Protein AF-A0A925XMI6-F1 (afdb_monomer_lite)

Secondary structure (DSSP, 8-state):
---HHHHHHHHHHHHHHHHHHHHHHHHHHHHHHTT-HHHHHHHHHHHHHHHHHHHHHHHHHHHHHHHHHHTS----

Foldseek 3Di:
DPLVVVLVVLVVQLVVLVVLLVVLVVQLVVCVVVVNPVSNVVSVVSNVVSVVSNVVSVVSNVVSVVVVVVPDPPPD

Sequence (76 aa):
MNLRPWIARALWSGAASLGIGLVAGLLSLVLKATGDGSGAAAVRGVMLVAISVGGLAVVALVVLLAANELQKPDDK

Radi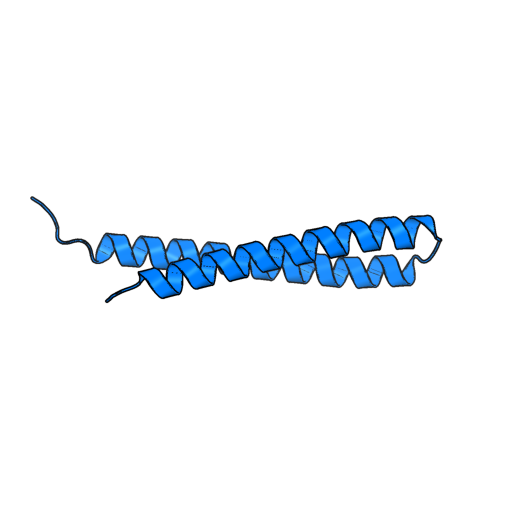us of gyration: 17.92 Å; chains: 1; bounding box: 35×14×58 Å

pLDDT: mean 83.76, std 7.66, range [48.69, 91.94]

Structure (mmCIF, N/CA/C/O backbone):
data_AF-A0A925XMI6-F1
#
_entry.id   AF-A0A925XMI6-F1
#
loop_
_atom_site.group_PDB
_atom_site.id
_atom_site.type_symbol
_atom_site.label_atom_id
_atom_site.label_alt_id
_atom_site.label_comp_id
_atom_site.label_asym_id
_atom_site.label_entity_id
_atom_site.label_seq_id
_atom_site.pdbx_PDB_ins_code
_atom_site.Cartn_x
_atom_site.Cartn_y
_atom_site.Cartn_z
_atom_site.occupancy
_atom_site.B_iso_or_equiv
_atom_site.auth_seq_id
_atom_site.auth_comp_id
_atom_site.auth_asym_id
_atom_site.auth_atom_id
_atom_site.pdbx_PDB_model_num
ATOM 1 N N . MET A 1 1 ? -17.922 5.780 20.646 1.00 63.12 1 MET A N 1
ATOM 2 C CA . MET A 1 1 ? -18.024 6.383 19.288 1.00 63.12 1 MET A CA 1
ATOM 3 C C . MET A 1 1 ? -18.055 5.245 18.271 1.00 63.12 1 MET A C 1
ATOM 5 O O . MET A 1 1 ? -17.327 4.285 18.465 1.00 63.12 1 MET A O 1
ATOM 9 N N . ASN A 1 2 ? -18.853 5.299 17.197 1.00 75.31 2 ASN A N 1
ATOM 10 C CA . ASN A 1 2 ? -18.840 4.228 16.184 1.00 75.31 2 ASN A CA 1
ATOM 11 C C . ASN A 1 2 ? -17.567 4.312 15.316 1.00 75.31 2 ASN A C 1
ATOM 13 O O . ASN A 1 2 ? -17.517 5.073 14.353 1.00 75.31 2 ASN A O 1
ATOM 17 N N . LEU A 1 3 ? -16.543 3.520 15.656 1.00 79.00 3 LEU A N 1
ATOM 18 C CA . LEU A 1 3 ? -15.240 3.481 14.965 1.00 79.00 3 LEU A CA 1
ATOM 19 C C . LEU A 1 3 ? -15.235 2.593 13.705 1.00 79.00 3 LEU A C 1
ATOM 21 O O . LEU A 1 3 ? -14.361 2.730 12.850 1.00 79.00 3 LEU A O 1
ATOM 25 N N . ARG A 1 4 ? -16.247 1.729 13.533 1.00 80.50 4 ARG A N 1
ATOM 26 C CA . ARG A 1 4 ? -16.394 0.807 12.386 1.00 80.50 4 ARG A CA 1
ATOM 27 C C . ARG A 1 4 ? -16.165 1.436 10.994 1.00 80.50 4 ARG A C 1
ATOM 29 O O . ARG A 1 4 ? -15.409 0.841 10.227 1.00 80.50 4 ARG A O 1
ATOM 36 N N . PRO A 1 5 ? -16.744 2.601 10.627 1.00 84.62 5 PRO A N 1
ATOM 37 C CA . PRO A 1 5 ? -16.519 3.187 9.300 1.00 84.62 5 PRO A CA 1
ATOM 38 C C . PRO A 1 5 ? -15.077 3.671 9.089 1.00 84.62 5 PRO A C 1
ATOM 40 O O . PRO A 1 5 ? -14.592 3.675 7.960 1.00 84.62 5 PRO A O 1
ATOM 43 N N . TRP A 1 6 ? -14.373 4.047 10.159 1.00 82.50 6 TRP A N 1
ATOM 44 C CA . TRP A 1 6 ? -12.970 4.459 10.093 1.00 82.50 6 TRP A CA 1
ATOM 45 C C . TRP A 1 6 ? -12.040 3.260 9.916 1.00 82.50 6 TRP A C 1
ATOM 47 O O . TRP A 1 6 ? -11.135 3.318 9.088 1.00 82.50 6 TRP A O 1
ATOM 57 N N . ILE A 1 7 ? -12.323 2.149 10.603 1.00 81.44 7 ILE A N 1
ATOM 58 C CA . ILE A 1 7 ? -11.597 0.881 10.431 1.00 81.44 7 ILE A CA 1
ATOM 59 C C . ILE A 1 7 ? -11.756 0.369 8.994 1.00 81.44 7 ILE A C 1
ATOM 61 O O . ILE A 1 7 ? -10.767 0.041 8.344 1.00 81.44 7 ILE A O 1
ATOM 65 N N . ALA A 1 8 ? -12.983 0.365 8.461 1.00 83.94 8 ALA A N 1
ATOM 66 C CA . ALA A 1 8 ? -13.240 -0.047 7.081 1.00 83.94 8 ALA A CA 1
ATOM 67 C C . ALA A 1 8 ? -12.503 0.835 6.057 1.00 83.94 8 ALA A C 1
ATOM 69 O O . ALA A 1 8 ? -11.940 0.316 5.095 1.00 83.94 8 ALA A O 1
ATOM 70 N N . ARG A 1 9 ? -12.462 2.157 6.278 1.00 83.75 9 ARG A N 1
ATOM 71 C CA . ARG A 1 9 ? -11.704 3.088 5.428 1.00 83.75 9 ARG A CA 1
ATOM 72 C C . ARG A 1 9 ? -10.199 2.843 5.490 1.00 83.75 9 ARG A C 1
ATOM 74 O O . ARG A 1 9 ? -9.571 2.833 4.438 1.00 83.75 9 ARG A O 1
ATOM 81 N N . ALA A 1 10 ? -9.640 2.621 6.681 1.00 83.38 10 ALA A N 1
ATOM 82 C CA . ALA A 1 10 ? -8.219 2.318 6.856 1.00 83.38 10 ALA A CA 1
ATOM 83 C C . ALA A 1 10 ? -7.827 0.988 6.186 1.00 83.38 10 ALA A C 1
ATOM 85 O O . ALA A 1 10 ? -6.770 0.886 5.567 1.00 83.38 10 ALA A O 1
ATOM 86 N N . LEU A 1 11 ? -8.703 -0.019 6.253 1.00 86.81 11 LEU A N 1
ATOM 87 C CA . LEU A 1 11 ? -8.486 -1.304 5.588 1.00 86.81 11 LEU A CA 1
ATOM 88 C C . LEU A 1 11 ? -8.501 -1.147 4.058 1.00 86.81 11 LEU A C 1
ATOM 90 O O . LEU A 1 11 ? -7.617 -1.656 3.373 1.00 86.81 11 LEU A O 1
ATOM 94 N N . TRP A 1 12 ? -9.475 -0.402 3.525 1.00 86.94 12 TRP A N 1
ATOM 95 C CA . TRP A 1 12 ? -9.589 -0.139 2.088 1.00 86.94 12 TRP A CA 1
ATOM 96 C C . TRP A 1 12 ? -8.436 0.701 1.543 1.00 86.94 12 TRP A C 1
ATOM 98 O O . TRP A 1 12 ? -7.924 0.393 0.468 1.00 86.94 12 TRP A O 1
ATOM 108 N N . SER A 1 13 ? -7.995 1.735 2.265 1.00 84.25 13 SER A N 1
ATOM 109 C CA . SER A 1 13 ? -6.843 2.540 1.846 1.00 84.25 13 SER A CA 1
ATOM 110 C C . SER A 1 13 ? -5.549 1.725 1.867 1.00 84.25 13 SER A C 1
ATOM 112 O O . SER A 1 13 ? -4.753 1.823 0.931 1.00 84.25 13 SER A O 1
ATOM 114 N N . GLY A 1 14 ? -5.365 0.860 2.870 1.00 83.62 14 GLY A N 1
ATOM 115 C CA . GLY A 1 14 ? -4.254 -0.090 2.920 1.00 83.62 14 GLY A CA 1
ATOM 116 C C . GLY A 1 14 ? -4.274 -1.073 1.744 1.00 83.62 14 GLY A C 1
ATOM 117 O O . GLY A 1 14 ? -3.266 -1.233 1.055 1.00 83.62 14 GLY A O 1
ATOM 118 N N . ALA A 1 15 ? -5.434 -1.670 1.453 1.00 86.00 15 ALA A N 1
ATOM 119 C CA . ALA A 1 15 ? -5.606 -2.595 0.332 1.00 86.00 15 ALA A CA 1
ATOM 120 C C . ALA A 1 15 ? -5.361 -1.921 -1.031 1.00 86.00 15 ALA A C 1
ATOM 122 O O . ALA A 1 15 ? -4.656 -2.473 -1.875 1.00 86.00 15 ALA A O 1
ATOM 123 N N . ALA A 1 16 ? -5.879 -0.706 -1.231 1.00 86.81 16 ALA A N 1
ATOM 124 C CA . ALA A 1 16 ? -5.634 0.077 -2.440 1.00 86.81 16 ALA A CA 1
ATOM 125 C C . ALA A 1 16 ? -4.141 0.391 -2.619 1.00 86.81 16 ALA A C 1
ATOM 127 O O . ALA A 1 16 ? -3.610 0.267 -3.721 1.00 86.81 16 ALA A O 1
ATOM 128 N N . SER A 1 17 ? -3.446 0.728 -1.529 1.00 87.62 17 SER A N 1
ATOM 129 C CA . SER A 1 17 ? -2.005 1.006 -1.549 1.00 87.62 17 SER A CA 1
ATOM 130 C C . SER A 1 17 ? -1.193 -0.229 -1.950 1.00 87.62 17 SER A C 1
ATOM 132 O O . SER A 1 17 ? -0.306 -0.132 -2.796 1.00 87.62 17 SER A O 1
ATOM 134 N N . LEU A 1 18 ? -1.537 -1.412 -1.426 1.00 84.44 18 LEU A N 1
ATOM 135 C CA . LEU A 1 18 ? -0.924 -2.676 -1.854 1.00 84.44 18 LEU A CA 1
ATOM 136 C C . LEU A 1 18 ? -1.190 -2.975 -3.335 1.00 84.44 18 LEU A C 1
ATOM 138 O O . LEU A 1 18 ? -0.271 -3.377 -4.047 1.00 84.44 18 LEU A O 1
ATOM 142 N N . GLY A 1 19 ? -2.414 -2.730 -3.813 1.00 88.38 19 GLY A N 1
ATOM 143 C CA . GLY A 1 19 ? -2.767 -2.877 -5.226 1.00 88.38 19 GLY A CA 1
ATOM 144 C C . GLY A 1 19 ? -1.919 -1.985 -6.136 1.00 88.38 19 GLY A C 1
ATOM 145 O O . GLY A 1 19 ? -1.342 -2.467 -7.110 1.00 88.38 19 GLY A O 1
ATOM 146 N N . ILE A 1 20 ? -1.767 -0.705 -5.780 1.00 89.12 20 ILE A N 1
ATOM 147 C CA . ILE A 1 20 ? -0.907 0.243 -6.506 1.00 89.12 20 ILE A CA 1
ATOM 148 C C . ILE A 1 20 ? 0.550 -0.229 -6.493 1.00 89.12 20 ILE A C 1
ATOM 150 O O . ILE A 1 20 ? 1.203 -0.221 -7.536 1.00 89.12 20 ILE A O 1
ATOM 154 N N . GLY A 1 21 ? 1.057 -0.681 -5.341 1.00 86.62 21 GLY A N 1
ATOM 155 C CA . GLY A 1 21 ? 2.416 -1.209 -5.220 1.00 86.62 21 GLY A CA 1
ATOM 156 C C . GLY A 1 21 ? 2.668 -2.421 -6.123 1.00 86.62 21 GLY A C 1
ATOM 157 O O . GLY A 1 21 ? 3.721 -2.510 -6.752 1.00 86.62 21 GLY A O 1
ATOM 158 N N . LEU A 1 22 ? 1.689 -3.320 -6.245 1.00 89.00 22 LEU A N 1
ATOM 159 C CA . LEU A 1 22 ? 1.781 -4.515 -7.086 1.00 89.00 22 LEU A CA 1
ATOM 160 C C . LEU A 1 22 ? 1.763 -4.164 -8.582 1.00 89.00 22 LEU A C 1
AT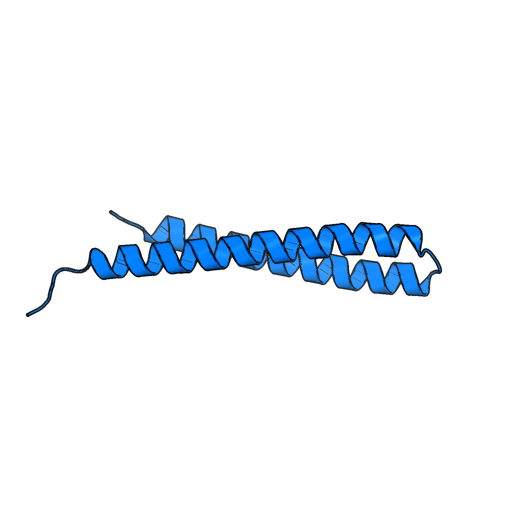OM 162 O O . LEU A 1 22 ? 2.592 -4.664 -9.344 1.00 89.00 22 LEU A O 1
ATOM 166 N N . VAL A 1 23 ? 0.882 -3.245 -8.990 1.00 91.94 23 VAL A N 1
ATOM 167 C CA . VAL A 1 23 ? 0.828 -2.724 -10.366 1.00 91.94 23 VAL A CA 1
ATOM 168 C C . VAL A 1 23 ? 2.128 -2.002 -10.729 1.00 91.94 23 VAL A C 1
ATOM 170 O O . VAL A 1 23 ? 2.689 -2.249 -11.796 1.00 91.94 23 VAL A O 1
ATOM 173 N N . ALA A 1 24 ? 2.659 -1.172 -9.827 1.00 88.44 24 ALA A N 1
ATOM 174 C CA . ALA A 1 24 ? 3.956 -0.527 -10.005 1.00 88.44 24 ALA A CA 1
ATOM 175 C C . ALA A 1 24 ? 5.089 -1.565 -10.125 1.00 88.44 24 ALA A C 1
ATOM 177 O O . ALA A 1 24 ? 5.927 -1.471 -11.018 1.00 88.44 24 ALA A O 1
ATOM 178 N N . GLY A 1 25 ? 5.095 -2.609 -9.293 1.00 86.81 25 GLY A N 1
ATOM 179 C CA . GLY A 1 25 ? 6.073 -3.695 -9.391 1.00 86.81 25 GLY A CA 1
ATOM 180 C C . GLY A 1 25 ? 6.077 -4.371 -10.768 1.00 86.81 25 GLY A C 1
ATOM 181 O O . GLY A 1 25 ? 7.138 -4.529 -11.376 1.00 86.81 25 GLY A O 1
ATOM 182 N N . LEU A 1 26 ? 4.893 -4.699 -11.297 1.00 89.75 26 LEU A N 1
ATOM 183 C CA . LEU A 1 26 ? 4.741 -5.278 -12.637 1.00 89.75 26 LEU A CA 1
ATOM 184 C C . LEU A 1 26 ? 5.223 -4.325 -13.737 1.00 89.75 26 LEU A C 1
ATOM 186 O O . LEU A 1 26 ? 5.988 -4.734 -14.608 1.00 89.75 26 LEU A O 1
ATOM 190 N N . LEU A 1 27 ? 4.846 -3.046 -13.669 1.00 88.94 27 LEU A N 1
ATOM 191 C CA . LEU A 1 27 ? 5.313 -2.016 -14.603 1.00 88.94 27 LEU A CA 1
ATOM 192 C C . LEU A 1 27 ? 6.838 -1.869 -14.585 1.00 88.94 27 LEU A C 1
ATOM 194 O O . LEU A 1 27 ? 7.452 -1.756 -15.642 1.00 88.94 27 LEU A O 1
ATOM 198 N N . SER A 1 28 ? 7.466 -1.929 -13.409 1.00 86.06 28 SER A N 1
ATOM 199 C CA . SER A 1 28 ? 8.926 -1.864 -13.288 1.00 86.06 28 SER A CA 1
ATOM 200 C C . SER A 1 28 ? 9.608 -3.048 -13.983 1.00 86.06 28 SER A C 1
ATOM 202 O O . SER A 1 28 ? 10.628 -2.860 -14.646 1.00 86.06 28 SER A O 1
ATOM 204 N N . LEU A 1 29 ? 9.039 -4.256 -13.884 1.00 85.81 29 LEU A N 1
ATOM 205 C CA . LEU A 1 29 ? 9.549 -5.441 -14.582 1.00 85.81 29 LEU A CA 1
ATOM 206 C C . LEU A 1 29 ? 9.411 -5.315 -16.101 1.00 85.81 29 LEU A C 1
ATOM 208 O O . LEU A 1 29 ? 10.370 -5.605 -16.813 1.00 85.81 29 LEU A O 1
ATOM 212 N N . VAL A 1 30 ? 8.259 -4.843 -16.585 1.00 89.88 30 VAL A N 1
ATOM 213 C CA . VAL A 1 30 ? 8.017 -4.623 -18.019 1.00 89.88 30 VAL A CA 1
ATOM 214 C C . VAL A 1 30 ? 8.986 -3.580 -18.577 1.00 89.88 30 VAL A C 1
ATOM 216 O O . VAL A 1 30 ? 9.665 -3.856 -19.559 1.00 89.88 30 VAL A O 1
ATOM 219 N N . LEU A 1 31 ? 9.125 -2.429 -17.912 1.00 88.25 31 LEU A N 1
ATOM 220 C CA . LEU A 1 31 ? 10.031 -1.356 -18.343 1.00 88.25 31 LEU A CA 1
ATOM 221 C C . LEU A 1 31 ? 11.494 -1.804 -18.343 1.00 88.25 31 LEU A C 1
ATOM 223 O O . LEU A 1 31 ? 12.261 -1.474 -19.248 1.00 88.25 31 LEU A O 1
ATOM 227 N N . LYS A 1 32 ? 11.882 -2.618 -17.355 1.00 85.88 32 LYS A N 1
ATOM 228 C CA . LYS A 1 32 ? 13.220 -3.209 -17.312 1.00 85.88 32 LYS A CA 1
ATOM 229 C C . LYS A 1 32 ? 13.434 -4.209 -18.451 1.00 85.88 32 LYS A C 1
ATOM 231 O O . LYS A 1 32 ? 14.524 -4.237 -19.016 1.00 85.88 32 LYS A O 1
ATOM 236 N N . ALA A 1 33 ? 12.418 -4.997 -18.805 1.00 87.38 33 ALA A N 1
ATOM 237 C CA . ALA A 1 33 ? 12.476 -5.926 -19.932 1.00 87.38 33 ALA A CA 1
ATOM 238 C C . ALA A 1 33 ? 12.565 -5.203 -21.288 1.00 87.38 33 ALA A C 1
ATOM 240 O O . ALA A 1 33 ? 13.223 -5.702 -22.196 1.00 87.38 33 ALA A O 1
ATOM 241 N N . THR A 1 34 ? 11.973 -4.011 -21.418 1.00 91.81 34 THR A N 1
ATOM 242 C CA . THR A 1 34 ? 12.067 -3.169 -22.625 1.00 91.81 34 THR A CA 1
ATOM 243 C C . THR A 1 34 ? 13.321 -2.289 -22.672 1.00 91.81 34 THR A C 1
ATOM 245 O O . THR A 1 34 ? 13.486 -1.521 -23.615 1.00 91.81 34 THR A O 1
ATOM 248 N N . GLY A 1 35 ? 14.214 -2.381 -21.679 1.00 88.44 35 GLY A N 1
ATOM 249 C CA . GLY A 1 35 ? 15.465 -1.616 -21.627 1.00 88.44 35 GLY A CA 1
A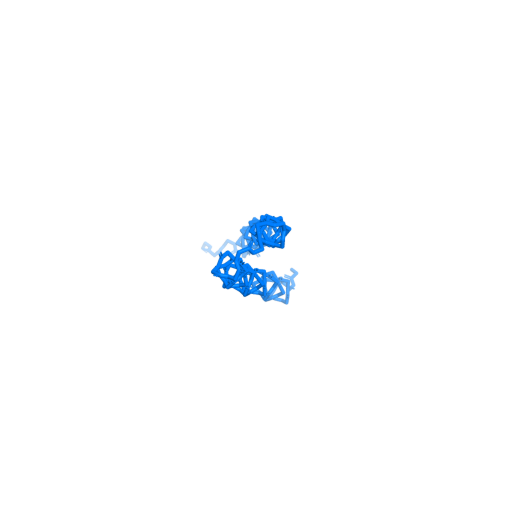TOM 250 C C . GLY A 1 35 ? 15.328 -0.170 -21.134 1.00 88.44 35 GLY A C 1
ATOM 251 O O 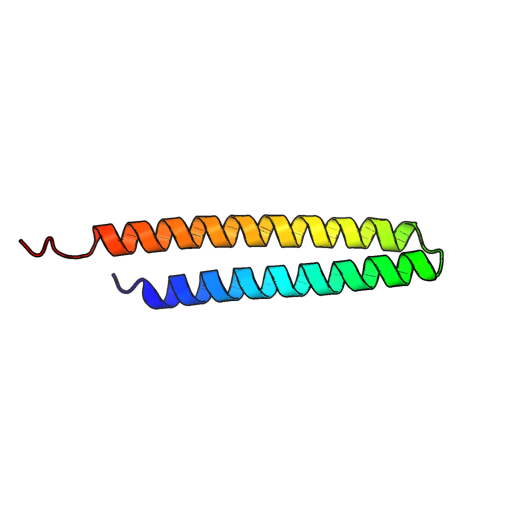. GLY A 1 35 ? 16.319 0.558 -21.121 1.00 88.44 35 GLY A O 1
ATOM 252 N N . ASP A 1 36 ? 14.145 0.249 -20.674 1.00 84.44 36 ASP A N 1
ATOM 253 C CA . ASP A 1 36 ? 13.931 1.584 -20.110 1.00 84.44 36 ASP A CA 1
ATOM 254 C C . ASP A 1 36 ? 14.236 1.602 -18.605 1.00 84.44 36 ASP A C 1
ATOM 256 O O . ASP A 1 36 ? 13.371 1.466 -17.731 1.00 84.44 36 ASP A O 1
ATOM 260 N N . GLY A 1 37 ? 15.521 1.782 -18.297 1.00 82.88 37 GLY A N 1
ATOM 261 C CA . GLY A 1 37 ? 16.001 1.909 -16.923 1.00 82.88 37 GLY A CA 1
ATOM 262 C C . GLY A 1 37 ? 15.480 3.157 -16.201 1.00 82.88 37 GLY A C 1
ATOM 263 O O . GLY A 1 37 ? 15.327 3.129 -14.978 1.00 82.88 37 GLY A O 1
ATOM 264 N N . SER A 1 38 ? 15.174 4.230 -16.938 1.00 84.06 38 SER A N 1
ATOM 265 C CA . SER A 1 38 ? 14.710 5.498 -16.365 1.00 84.06 38 SER A CA 1
ATOM 266 C C . SER A 1 38 ? 13.259 5.394 -15.893 1.00 84.06 38 SER A C 1
ATOM 268 O O . SER A 1 38 ? 12.957 5.712 -14.738 1.00 84.06 38 SER A O 1
ATOM 270 N N . GLY A 1 39 ? 12.390 4.816 -16.728 1.00 80.75 39 GLY A N 1
ATOM 271 C CA . GLY A 1 39 ? 11.015 4.497 -16.370 1.00 80.75 39 GLY A CA 1
ATOM 272 C C . GLY A 1 39 ? 10.958 3.496 -15.216 1.00 80.75 39 GLY A C 1
ATOM 273 O O . GLY A 1 39 ? 10.222 3.698 -14.249 1.00 80.75 39 GLY A O 1
ATOM 274 N N . ALA A 1 40 ? 11.799 2.456 -15.243 1.00 82.38 40 ALA A N 1
ATOM 275 C CA . ALA A 1 40 ? 11.854 1.474 -14.162 1.00 82.38 40 ALA A CA 1
ATOM 276 C C . ALA A 1 40 ? 12.249 2.094 -12.805 1.00 82.38 40 ALA A C 1
ATOM 278 O O . ALA A 1 40 ? 11.731 1.664 -11.769 1.00 82.38 40 ALA A O 1
ATOM 279 N N . ALA A 1 41 ? 13.132 3.101 -12.791 1.00 85.31 41 ALA A N 1
ATOM 280 C CA . ALA A 1 41 ? 13.515 3.829 -11.581 1.00 85.31 41 ALA A CA 1
ATOM 281 C C . ALA A 1 41 ? 12.382 4.726 -11.053 1.00 85.31 41 ALA A C 1
ATOM 283 O O . ALA A 1 41 ? 12.102 4.704 -9.854 1.00 85.31 41 ALA A O 1
ATOM 284 N N . ALA A 1 42 ? 11.683 5.446 -11.936 1.00 84.56 42 ALA A N 1
ATOM 285 C CA . ALA A 1 42 ? 10.532 6.267 -11.558 1.00 84.56 42 ALA A CA 1
ATOM 286 C C . ALA A 1 42 ? 9.416 5.423 -10.916 1.00 84.56 42 ALA A C 1
ATOM 288 O O . ALA A 1 42 ? 8.880 5.771 -9.861 1.00 84.56 42 ALA A O 1
ATOM 289 N N . VAL A 1 43 ? 9.125 4.254 -11.494 1.00 87.50 43 VAL A N 1
ATOM 290 C CA . VAL A 1 43 ? 8.092 3.341 -10.985 1.00 87.50 43 VAL A CA 1
ATOM 291 C C . VAL A 1 43 ? 8.457 2.740 -9.619 1.00 87.50 43 VAL A C 1
ATOM 293 O O . VAL A 1 43 ? 7.580 2.541 -8.777 1.00 87.50 43 VAL A O 1
ATOM 296 N N . ARG A 1 44 ? 9.747 2.525 -9.326 1.00 82.00 44 ARG A N 1
ATOM 297 C CA . ARG A 1 44 ? 10.192 2.134 -7.973 1.00 82.00 44 ARG A CA 1
ATOM 298 C C . ARG A 1 44 ? 9.912 3.215 -6.931 1.00 82.00 44 ARG A C 1
ATOM 300 O O . ARG A 1 44 ? 9.572 2.880 -5.799 1.00 82.00 44 ARG A O 1
ATOM 307 N N . GLY A 1 45 ? 10.008 4.491 -7.308 1.00 84.38 45 GLY A N 1
ATOM 308 C CA . GLY A 1 45 ? 9.603 5.604 -6.448 1.00 84.38 45 GLY A CA 1
ATOM 309 C C . GLY A 1 45 ? 8.124 5.514 -6.066 1.00 84.38 45 GLY A C 1
ATOM 310 O O . GLY A 1 45 ? 7.782 5.591 -4.888 1.00 84.38 45 GLY A O 1
ATOM 311 N N . VAL A 1 46 ? 7.254 5.240 -7.042 1.00 86.75 46 VAL A N 1
ATOM 312 C CA . VAL A 1 46 ? 5.814 5.027 -6.805 1.00 86.75 46 VAL A CA 1
ATOM 313 C C . VAL A 1 46 ? 5.573 3.830 -5.880 1.00 86.75 46 VAL A C 1
ATOM 315 O O . VAL A 1 46 ? 4.773 3.920 -4.950 1.00 86.75 46 VAL A O 1
ATOM 318 N N . MET A 1 47 ? 6.304 2.731 -6.079 1.00 86.50 47 MET A N 1
ATOM 319 C CA . MET A 1 47 ? 6.222 1.546 -5.220 1.00 86.50 47 MET A CA 1
ATOM 320 C C . MET A 1 47 ? 6.607 1.855 -3.762 1.00 86.50 47 MET A C 1
ATOM 322 O O . MET A 1 47 ? 5.910 1.422 -2.845 1.00 86.50 47 MET A O 1
ATOM 326 N N . LEU A 1 48 ? 7.667 2.636 -3.527 1.00 86.88 48 LEU A N 1
ATOM 327 C CA . LEU A 1 48 ? 8.081 3.044 -2.177 1.00 86.88 48 LEU A CA 1
ATOM 328 C C . LEU A 1 48 ? 7.024 3.905 -1.481 1.00 86.88 48 LEU A C 1
ATOM 330 O O . LEU A 1 48 ? 6.741 3.695 -0.298 1.00 86.88 48 LEU A O 1
ATOM 334 N N . VAL A 1 49 ? 6.409 4.839 -2.209 1.00 89.31 49 VAL A N 1
ATOM 335 C CA . VAL A 1 49 ? 5.318 5.666 -1.675 1.00 89.31 49 VAL A CA 1
ATOM 336 C C . VAL A 1 49 ? 4.121 4.788 -1.317 1.00 89.31 49 VAL A C 1
ATOM 338 O O . VAL A 1 49 ? 3.596 4.902 -0.213 1.00 89.31 49 VAL A O 1
ATOM 341 N N . ALA A 1 50 ? 3.735 3.858 -2.192 1.00 86.06 50 ALA A N 1
ATOM 342 C CA . ALA A 1 50 ? 2.626 2.940 -1.944 1.00 86.06 50 ALA A CA 1
ATOM 343 C C . ALA A 1 50 ? 2.854 2.063 -0.698 1.00 86.06 50 ALA A C 1
ATOM 345 O O . ALA A 1 50 ? 1.954 1.921 0.129 1.00 86.06 50 ALA A O 1
ATOM 346 N N . ILE A 1 51 ? 4.069 1.536 -0.510 1.00 84.25 51 ILE A N 1
ATOM 347 C CA . ILE A 1 51 ? 4.434 0.769 0.693 1.00 84.25 51 ILE A CA 1
ATOM 348 C C . ILE A 1 51 ? 4.386 1.655 1.941 1.00 84.25 51 ILE A C 1
ATOM 350 O O . ILE A 1 51 ? 3.842 1.242 2.963 1.00 84.25 51 ILE A O 1
ATOM 354 N N . SER A 1 52 ? 4.906 2.881 1.857 1.00 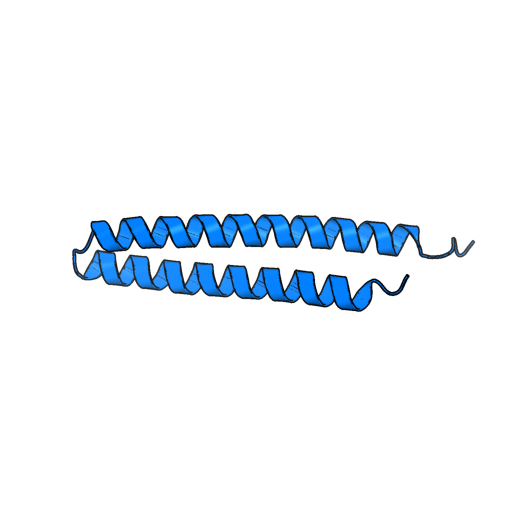88.94 52 SER A N 1
ATOM 355 C CA . SER A 1 52 ? 4.914 3.829 2.979 1.00 88.94 52 SER A CA 1
ATOM 356 C C . SER A 1 52 ? 3.495 4.198 3.417 1.00 88.94 52 SER A C 1
ATOM 358 O O . SER A 1 52 ? 3.176 4.164 4.606 1.00 88.94 52 SER A O 1
ATOM 360 N N . VAL A 1 53 ? 2.611 4.482 2.456 1.00 89.06 53 VAL A N 1
ATOM 361 C CA . VAL A 1 53 ? 1.192 4.768 2.712 1.00 89.06 53 VAL A CA 1
ATOM 362 C C . VAL A 1 53 ? 0.479 3.536 3.273 1.00 89.06 53 VAL A C 1
ATOM 364 O O . VAL A 1 53 ? -0.276 3.658 4.237 1.00 89.06 53 VAL A O 1
ATOM 367 N N . GLY A 1 54 ? 0.762 2.342 2.743 1.00 82.38 54 GLY A N 1
ATOM 368 C CA . GLY A 1 54 ? 0.250 1.085 3.290 1.00 82.38 54 GLY A CA 1
ATOM 369 C C . GLY A 1 54 ? 0.675 0.864 4.745 1.00 82.38 54 GLY A C 1
ATOM 370 O O . GLY A 1 54 ? -0.157 0.517 5.581 1.00 82.38 54 GLY A O 1
ATOM 371 N N . GLY A 1 55 ? 1.938 1.143 5.078 1.00 85.94 55 GLY A N 1
ATOM 372 C CA . GLY A 1 55 ? 2.450 1.078 6.447 1.00 85.94 55 GLY A CA 1
ATOM 373 C C . GLY A 1 55 ? 1.729 2.041 7.393 1.00 85.94 55 GLY A C 1
ATOM 374 O O . GLY A 1 55 ? 1.285 1.635 8.466 1.00 85.94 55 GLY A O 1
ATOM 375 N N . LEU A 1 56 ? 1.528 3.294 6.975 1.00 89.25 56 LEU A N 1
ATOM 376 C CA . LEU A 1 56 ? 0.751 4.274 7.744 1.00 89.25 56 LEU A CA 1
ATOM 377 C C . LEU A 1 56 ? -0.705 3.834 7.943 1.00 89.25 56 LEU A C 1
ATOM 379 O O . LEU A 1 56 ? -1.255 4.013 9.031 1.00 89.25 56 LEU A O 1
ATOM 383 N N . ALA A 1 57 ? -1.322 3.224 6.928 1.00 85.44 57 ALA A N 1
ATOM 384 C CA . ALA A 1 57 ? -2.677 2.691 7.033 1.00 85.44 57 ALA A CA 1
ATOM 385 C C . ALA A 1 57 ? -2.765 1.567 8.076 1.00 85.44 57 ALA A C 1
ATOM 387 O O . ALA A 1 57 ? -3.700 1.564 8.873 1.00 85.44 57 ALA A O 1
ATOM 388 N N . VAL A 1 58 ? -1.772 0.669 8.134 1.00 85.81 58 VAL A N 1
ATOM 389 C CA . VAL A 1 58 ? -1.687 -0.381 9.166 1.00 85.81 58 VAL A CA 1
ATOM 390 C C . VAL A 1 58 ? -1.561 0.229 10.561 1.00 85.81 58 VAL A C 1
ATOM 392 O O . VAL A 1 58 ? -2.304 -0.165 11.458 1.00 85.81 58 VAL A O 1
ATOM 395 N N . VAL A 1 59 ? -0.686 1.223 10.747 1.00 88.88 59 VAL A N 1
ATOM 396 C CA . VAL A 1 59 ? -0.536 1.919 12.038 1.00 88.88 59 VAL A CA 1
ATOM 397 C C . VAL A 1 59 ? -1.855 2.562 12.469 1.00 88.88 59 VAL A C 1
ATOM 399 O O . VAL A 1 59 ? -2.291 2.369 13.603 1.00 88.88 59 VAL A O 1
ATOM 402 N N . ALA A 1 60 ? -2.536 3.270 11.563 1.00 86.75 60 ALA A N 1
ATOM 403 C CA . ALA A 1 60 ? -3.843 3.860 11.844 1.00 86.75 60 ALA A CA 1
ATOM 404 C C . ALA A 1 60 ? -4.880 2.796 12.241 1.00 86.75 60 ALA A C 1
ATOM 406 O O . ALA A 1 60 ? -5.672 3.010 13.157 1.00 86.75 60 ALA A O 1
ATOM 407 N N . LEU A 1 61 ? -4.851 1.632 11.591 1.00 86.44 61 LEU A N 1
ATOM 408 C CA . LEU A 1 61 ? -5.741 0.514 11.890 1.00 86.44 61 LEU A CA 1
ATOM 409 C C . LEU A 1 61 ? -5.489 -0.063 13.285 1.00 86.44 61 LEU A C 1
ATOM 411 O O . LEU A 1 61 ? -6.446 -0.289 14.022 1.00 86.44 61 LEU A O 1
ATOM 415 N N . VAL A 1 62 ? -4.222 -0.231 13.675 1.00 88.31 62 VAL A N 1
ATOM 416 C CA . VAL A 1 62 ? -3.831 -0.672 15.025 1.00 88.31 62 VAL A CA 1
ATOM 417 C C . VAL A 1 62 ? -4.316 0.317 16.082 1.00 88.31 62 VAL A C 1
ATOM 419 O O . VAL A 1 62 ? -4.919 -0.095 17.071 1.00 88.31 62 VAL A O 1
ATOM 422 N N . VAL A 1 63 ? -4.124 1.621 15.858 1.00 88.81 63 VAL A N 1
ATOM 423 C CA . VAL A 1 63 ? -4.598 2.671 16.776 1.00 88.81 63 VAL A CA 1
ATOM 424 C C . VAL A 1 63 ? -6.123 2.650 16.900 1.00 88.81 63 VAL A C 1
ATOM 426 O O . VAL A 1 63 ? -6.650 2.728 18.008 1.00 88.81 63 VAL A O 1
ATOM 429 N N . LEU A 1 64 ? -6.846 2.501 15.785 1.00 87.00 64 LEU A N 1
ATOM 430 C CA . LEU A 1 64 ? -8.308 2.407 15.789 1.00 87.00 64 LEU A CA 1
ATOM 431 C C . LEU A 1 64 ? -8.808 1.147 16.506 1.00 87.00 64 LEU A C 1
ATOM 433 O O . LEU A 1 64 ? -9.812 1.221 17.212 1.00 87.00 64 LEU A O 1
ATOM 437 N N . LEU A 1 65 ? -8.119 0.012 16.354 1.00 85.88 65 LEU A N 1
ATOM 438 C CA . LEU A 1 65 ? -8.446 -1.219 17.076 1.00 85.88 65 LEU A CA 1
ATOM 439 C C . LEU A 1 65 ? -8.216 -1.059 18.583 1.00 85.88 65 LEU A C 1
ATOM 441 O O . LEU A 1 65 ? -9.091 -1.410 19.370 1.00 85.88 65 LEU A O 1
ATOM 445 N N . ALA A 1 66 ? -7.079 -0.480 18.978 1.00 86.31 66 ALA A N 1
ATOM 446 C CA . ALA A 1 66 ? -6.755 -0.220 20.378 1.00 86.31 66 ALA A CA 1
ATOM 447 C C . ALA A 1 66 ? -7.769 0.739 21.023 1.00 86.31 66 ALA A C 1
ATOM 449 O O . ALA A 1 66 ? -8.274 0.472 22.110 1.00 86.31 66 ALA A O 1
ATOM 450 N N . ALA A 1 67 ? -8.137 1.818 20.326 1.00 85.44 67 ALA A N 1
ATOM 451 C CA . ALA A 1 67 ? -9.173 2.742 20.780 1.00 85.44 67 ALA A CA 1
ATOM 452 C C . ALA A 1 67 ? -10.552 2.072 20.895 1.00 85.44 67 ALA A C 1
ATOM 454 O O . ALA A 1 67 ? -11.341 2.441 21.762 1.00 85.44 67 ALA A O 1
ATOM 455 N N . ASN A 1 68 ? -10.850 1.097 20.032 1.00 84.81 68 ASN A N 1
ATOM 456 C CA . ASN A 1 68 ? -12.095 0.339 20.088 1.00 84.81 68 ASN A CA 1
ATOM 457 C C . ASN A 1 68 ? -12.132 -0.628 21.283 1.00 84.81 68 ASN A C 1
ATOM 459 O O . ASN A 1 68 ? -13.171 -0.735 21.924 1.00 84.81 68 ASN A O 1
ATOM 463 N N . GLU A 1 69 ? -11.017 -1.290 21.609 1.00 83.31 69 GLU A N 1
ATOM 464 C CA . GLU A 1 69 ? -10.911 -2.135 22.811 1.00 83.31 69 GLU A CA 1
ATOM 465 C C . GLU A 1 69 ? -10.980 -1.310 24.104 1.00 83.31 69 GLU A C 1
ATOM 467 O O . GLU A 1 69 ? -11.722 -1.670 25.008 1.00 83.31 69 GLU A O 1
ATOM 472 N N . LEU A 1 70 ? -10.326 -0.144 24.170 1.00 83.12 70 LEU A N 1
ATOM 473 C CA . LEU A 1 70 ? -10.432 0.767 25.325 1.00 83.12 70 LEU A CA 1
ATOM 474 C C . LEU A 1 70 ? -11.851 1.320 25.550 1.00 83.12 70 LEU A C 1
ATOM 476 O O . LEU A 1 70 ? -12.156 1.809 26.634 1.00 83.12 70 LEU A O 1
ATOM 480 N N . GLN A 1 71 ? -12.704 1.298 24.521 1.00 78.88 71 GLN A N 1
ATOM 481 C CA . GLN A 1 71 ? -14.099 1.739 24.605 1.00 78.88 71 GLN A CA 1
ATOM 482 C C . GLN A 1 71 ? -15.076 0.607 24.941 1.00 78.88 71 GLN A C 1
ATOM 484 O O . GLN A 1 71 ? -16.256 0.898 25.154 1.00 78.88 71 GLN A O 1
ATOM 489 N N . LYS A 1 72 ? -14.639 -0.661 24.981 1.00 73.56 72 LYS A N 1
ATOM 490 C CA . LYS A 1 72 ? -15.503 -1.735 25.478 1.00 73.56 72 LYS A CA 1
ATOM 491 C C . LYS A 1 72 ? -15.699 -1.550 26.986 1.00 73.56 72 LYS A C 1
ATOM 493 O O . LYS A 1 72 ? -14.709 -1.362 27.692 1.00 73.56 72 LYS A O 1
ATOM 498 N N . PRO A 1 73 ? -16.946 -1.575 27.489 1.00 61.03 73 PRO A N 1
ATOM 499 C CA . PRO A 1 73 ? -17.174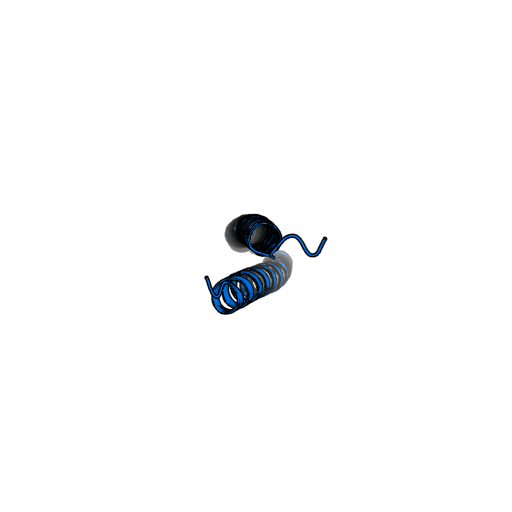 -1.615 28.923 1.00 61.03 73 PRO A CA 1
ATOM 500 C C . PRO A 1 73 ? -16.503 -2.866 29.502 1.00 61.03 73 PRO A C 1
ATOM 502 O O . PRO A 1 73 ? -16.539 -3.932 28.889 1.00 61.03 73 PRO A O 1
ATOM 505 N N . ASP A 1 74 ? -15.848 -2.682 30.647 1.00 61.78 74 ASP A N 1
ATOM 506 C CA . ASP A 1 74 ? -15.212 -3.725 31.453 1.00 61.78 74 ASP A CA 1
ATOM 507 C C . ASP A 1 74 ? -16.330 -4.683 31.911 1.00 61.78 74 ASP A C 1
ATOM 509 O O . ASP A 1 74 ? -16.990 -4.426 32.918 1.00 61.78 74 ASP A O 1
ATOM 513 N N . ASP A 1 75 ? -16.630 -5.717 31.115 1.00 55.66 75 ASP A N 1
ATOM 514 C CA . ASP A 1 75 ? -17.513 -6.819 31.518 1.00 55.66 75 ASP A CA 1
ATOM 515 C C . ASP A 1 75 ? -16.773 -7.598 32.617 1.00 55.66 75 ASP A C 1
ATOM 517 O O . ASP A 1 75 ? -16.011 -8.532 32.351 1.00 55.66 75 ASP A O 1
ATOM 521 N N . LYS A 1 76 ? -16.938 -7.132 33.857 1.00 48.69 76 LYS A N 1
ATOM 522 C CA . LYS A 1 76 ? -16.614 -7.865 35.082 1.00 48.69 76 LYS A CA 1
ATOM 523 C C . LYS A 1 76 ? -17.822 -8.646 35.567 1.00 48.69 76 LYS A C 1
ATOM 525 O O . LYS A 1 76 ? -18.922 -8.052 35.601 1.00 48.69 76 LYS A O 1
#